Protein AF-A0A8D8BP59-F1 (afdb_monomer_lite)

Foldseek 3Di:
DVVVVPDDPVLLVVQQDDDDDDPDDPAPDVVVAPPQVVCCVPCQSVVSSVVQVVCCVPPVDHDHDTDRHDDDPVPVDPDQDPVNVVVVVVVVVVVVVVVVVVVVVVVCVVPPDPCPVVPDPPPVPPDDDDDDDD

Radius of gyration: 36.33 Å; chains: 1; bounding box: 45×42×116 Å

Sequence (134 aa):
EQLVGTLSDKQREKLLQPKFDIQSKYIINDWLLPGIERYRQRYGDLANICLNYRTQLQYNLSVYSEIEYCTTNETLVRETDFWDIAFYAVLVMLFLLAVASSIYDGVLAKNGDHNHYRSLLESKCSNCTHSVWL

pLDDT: mean 78.7, std 16.48, range [36.5, 98.38]

Organism: Culex pipiens (NCBI:txid7175)

Secondary structure (DSSP, 8-s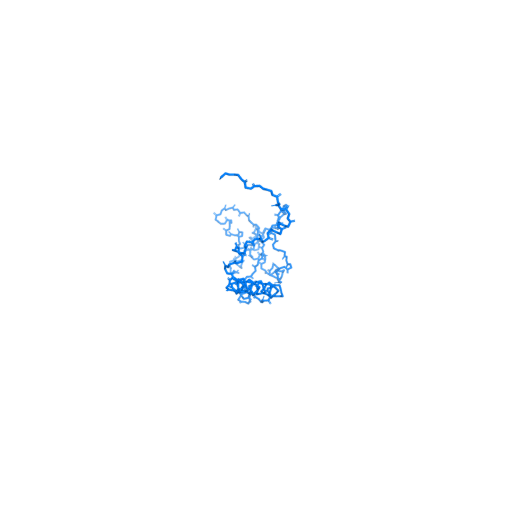tate):
-HHHHTS-HHHHHHH-PPPPP-S---PPPGGGSTTHHHHHHHHHHHHHHHHHHHHHHHHS------------TTTSSPPPPHHHHHHHHHHHHHHHHHHHHHHHHHHHHHHS-TTGGGS------TT-------

Structure (mmCIF, N/CA/C/O backbone):
data_AF-A0A8D8BP59-F1
#
_entry.id   AF-A0A8D8BP59-F1
#
loop_
_atom_site.group_PDB
_atom_site.id
_atom_site.type_symbol
_atom_site.label_atom_id
_atom_site.label_alt_id
_atom_site.label_comp_id
_atom_site.label_asym_id
_atom_site.label_entity_id
_atom_site.label_seq_id
_atom_site.pdbx_PDB_ins_code
_atom_site.Cartn_x
_atom_site.Cartn_y
_atom_site.Cartn_z
_atom_site.occupancy
_atom_site.B_iso_or_equiv
_atom_site.auth_seq_id
_atom_site.auth_comp_id
_atom_site.auth_asym_id
_atom_site.auth_atom_id
_atom_site.pdbx_PDB_model_num
ATOM 1 N N . GLU A 1 1 ? -3.048 -0.577 22.268 1.00 64.06 1 GLU A N 1
ATOM 2 C CA . GLU A 1 1 ? -3.235 -1.673 23.247 1.00 64.06 1 GLU A CA 1
ATOM 3 C C . GLU A 1 1 ? -3.630 -1.178 24.634 1.00 64.06 1 GLU A C 1
ATOM 5 O O . GLU A 1 1 ? -4.649 -1.642 25.125 1.00 64.06 1 GLU A O 1
ATOM 10 N N . GLN A 1 2 ? -2.933 -0.192 25.221 1.00 77.50 2 GLN A N 1
ATOM 11 C CA . GLN A 1 2 ? -3.260 0.347 26.559 1.00 77.50 2 GLN A CA 1
ATOM 12 C C . GLN A 1 2 ? -4.745 0.698 26.758 1.00 77.50 2 GLN A C 1
ATOM 14 O O . GLN A 1 2 ? -5.329 0.267 27.741 1.00 77.50 2 GLN A O 1
ATOM 19 N N . LEU A 1 3 ? -5.379 1.390 25.803 1.00 81.75 3 LEU A N 1
ATOM 20 C CA . LEU A 1 3 ? -6.802 1.747 25.893 1.00 81.75 3 LEU A CA 1
ATOM 21 C C . LEU A 1 3 ? -7.732 0.526 25.969 1.00 81.75 3 LEU A C 1
ATOM 23 O O . LEU A 1 3 ? -8.688 0.525 26.731 1.00 81.75 3 LEU A O 1
ATOM 27 N N . VAL A 1 4 ? -7.473 -0.516 25.175 1.00 82.25 4 VAL A N 1
ATOM 28 C CA . VAL A 1 4 ? -8.335 -1.710 25.165 1.00 82.25 4 VAL A CA 1
ATOM 29 C C . VAL A 1 4 ? -8.132 -2.531 26.437 1.00 82.25 4 VAL A C 1
ATOM 31 O O . VAL A 1 4 ? -9.086 -3.118 26.934 1.00 82.25 4 VAL A O 1
ATOM 34 N N . GLY A 1 5 ? -6.919 -2.517 26.999 1.00 83.12 5 GLY A N 1
ATOM 35 C CA . GLY A 1 5 ? -6.610 -3.171 28.270 1.00 83.12 5 GLY A CA 1
ATOM 36 C C . GLY A 1 5 ? -7.281 -2.535 29.492 1.00 83.12 5 GLY A C 1
ATOM 37 O O . GLY A 1 5 ? -7.412 -3.201 30.511 1.00 83.12 5 GLY A O 1
ATOM 38 N N . THR A 1 6 ? -7.729 -1.277 29.407 1.00 89.00 6 THR A N 1
ATOM 39 C CA . THR A 1 6 ? -8.447 -0.599 30.502 1.00 89.00 6 THR A CA 1
ATOM 40 C C . THR A 1 6 ? -9.966 -0.775 30.444 1.00 89.00 6 THR A C 1
ATOM 42 O O . THR A 1 6 ? -10.660 -0.349 31.364 1.00 89.00 6 THR A O 1
ATOM 45 N N . LEU A 1 7 ? -10.505 -1.358 29.368 1.00 89.12 7 LEU A N 1
ATOM 46 C CA . LEU A 1 7 ? -11.945 -1.561 29.194 1.00 89.12 7 LEU A CA 1
ATOM 47 C C . LEU A 1 7 ? -12.405 -2.847 29.890 1.00 89.12 7 LEU A C 1
ATOM 49 O O . LEU A 1 7 ? -11.743 -3.878 29.803 1.00 89.12 7 LEU A O 1
ATOM 53 N N . SER A 1 8 ? -13.584 -2.806 30.517 1.00 89.38 8 SER A N 1
ATOM 54 C CA . SER A 1 8 ? -14.252 -4.012 31.028 1.00 89.38 8 SER A CA 1
ATOM 55 C C . SER A 1 8 ? -14.678 -4.929 29.877 1.00 89.38 8 SER A C 1
ATOM 57 O O . SER A 1 8 ? -15.042 -4.441 28.806 1.00 89.38 8 SER A O 1
ATOM 59 N N . ASP A 1 9 ? -14.736 -6.242 30.108 1.00 88.94 9 ASP A N 1
ATOM 60 C CA . ASP A 1 9 ? -15.182 -7.220 29.105 1.00 88.94 9 ASP A CA 1
ATOM 61 C C . ASP A 1 9 ? -16.544 -6.867 28.490 1.00 88.94 9 ASP A C 1
ATOM 63 O O . ASP A 1 9 ? -16.693 -6.886 27.271 1.00 88.94 9 ASP A O 1
ATOM 67 N N . LYS A 1 10 ? -17.498 -6.380 29.297 1.00 89.06 10 LYS A N 1
ATOM 68 C CA . LYS A 1 10 ? -18.806 -5.915 28.797 1.00 89.06 10 LYS A CA 1
ATOM 69 C C . LYS A 1 10 ? -18.697 -4.740 27.826 1.00 89.06 10 LYS A C 1
ATOM 71 O O . LYS A 1 10 ? -19.489 -4.615 26.895 1.00 89.06 10 LYS A O 1
ATOM 76 N N . GLN A 1 11 ? -17.746 -3.837 28.058 1.00 88.75 11 GLN A N 1
ATOM 77 C CA . GLN A 1 11 ? -17.512 -2.715 27.150 1.00 88.75 11 GLN A CA 1
ATOM 78 C C . GLN A 1 11 ? -16.862 -3.199 25.858 1.00 88.75 11 GLN A C 1
ATOM 80 O O . GLN A 1 11 ? -17.237 -2.734 24.787 1.00 88.75 11 GLN A O 1
ATOM 85 N N . ARG A 1 12 ? -15.929 -4.152 25.953 1.00 88.44 12 ARG A N 1
ATOM 86 C CA . ARG A 1 12 ? -15.256 -4.745 24.793 1.00 88.44 12 ARG A CA 1
ATOM 87 C C . ARG A 1 12 ? -16.251 -5.468 23.890 1.00 88.44 12 ARG A C 1
ATOM 89 O O . ARG A 1 12 ? -16.249 -5.208 22.695 1.00 88.44 12 ARG A O 1
ATOM 96 N N . GLU A 1 13 ? -17.152 -6.267 24.458 1.00 89.31 13 GLU A N 1
ATOM 97 C CA . GLU A 1 13 ? -18.225 -6.937 23.709 1.00 89.31 13 GLU A CA 1
ATOM 98 C C . GLU A 1 13 ? -19.163 -5.944 23.015 1.00 89.31 13 GLU A C 1
ATOM 100 O O . GLU A 1 13 ? -19.504 -6.128 21.853 1.00 89.31 13 GLU A O 1
ATOM 105 N N . LYS A 1 14 ? -19.543 -4.849 23.688 1.00 89.44 14 LYS A N 1
ATOM 106 C CA . LYS A 1 14 ? -20.396 -3.811 23.087 1.00 89.44 14 LYS A CA 1
ATOM 107 C C . LYS A 1 14 ? -19.702 -3.070 21.936 1.00 89.44 14 LYS A C 1
ATOM 109 O O . LYS A 1 14 ? -20.354 -2.631 20.988 1.00 89.44 14 LYS A O 1
ATOM 114 N N . LEU A 1 15 ? -18.392 -2.870 22.053 1.00 90.06 15 LEU A N 1
ATOM 115 C CA . LEU A 1 15 ? -17.583 -2.160 21.066 1.00 90.06 15 LEU A CA 1
ATOM 116 C C . LEU A 1 15 ? -17.176 -3.048 19.892 1.00 90.06 15 LEU A C 1
ATOM 118 O O . LEU A 1 15 ? -16.906 -2.516 18.821 1.00 90.06 15 LEU A O 1
ATOM 122 N N . LEU A 1 16 ? -17.148 -4.365 20.060 1.00 90.69 16 LEU A N 1
ATOM 123 C CA . LEU A 1 16 ? -16.851 -5.286 18.976 1.00 90.69 16 LEU A CA 1
ATOM 124 C C . LEU A 1 16 ? -18.042 -5.350 18.014 1.00 90.69 16 LEU A C 1
ATOM 126 O O . LEU A 1 16 ? -19.122 -5.812 18.375 1.00 90.69 16 LEU A O 1
ATOM 130 N N . GLN A 1 17 ? -17.852 -4.877 16.783 1.00 90.00 17 GLN A N 1
ATOM 131 C CA . GLN A 1 17 ? -18.880 -4.973 15.745 1.00 90.00 17 GLN A CA 1
ATOM 132 C C . GLN A 1 17 ? -18.599 -6.167 14.828 1.00 90.00 17 GLN A C 1
ATOM 134 O O . GLN A 1 17 ? -17.451 -6.332 14.400 1.00 90.00 17 GLN A O 1
ATOM 139 N N . PRO A 1 18 ? -19.609 -6.996 14.503 1.00 86.88 18 PRO A N 1
ATOM 140 C CA . PRO A 1 18 ? -19.444 -8.076 13.545 1.00 86.88 18 PRO A CA 1
ATOM 141 C C . PRO A 1 18 ? -19.284 -7.519 12.128 1.00 86.88 18 PRO A C 1
ATOM 143 O O . PRO A 1 18 ? -19.753 -6.427 11.800 1.00 86.88 18 PRO A O 1
ATOM 146 N N . LYS A 1 19 ? -18.644 -8.312 11.269 1.00 82.19 19 LYS A N 1
ATOM 147 C CA . LYS A 1 19 ? -18.570 -8.026 9.837 1.00 82.19 19 LYS A CA 1
ATOM 148 C C . LYS A 1 19 ? -19.980 -8.010 9.259 1.00 82.19 19 LYS A C 1
ATOM 150 O O . LYS A 1 19 ? -20.711 -8.988 9.404 1.00 82.19 19 LYS A O 1
ATOM 155 N N . PHE A 1 20 ? -20.348 -6.911 8.614 1.00 79.62 20 PHE A N 1
ATOM 156 C CA . PHE A 1 20 ? -21.616 -6.809 7.905 1.00 79.62 20 PHE A CA 1
ATOM 157 C C . PHE A 1 20 ? -21.426 -7.154 6.427 1.00 79.62 20 PHE A C 1
ATOM 159 O O . PHE A 1 20 ? -20.375 -6.880 5.842 1.00 79.62 20 PHE A O 1
ATOM 166 N N . ASP A 1 21 ? -22.435 -7.797 5.845 1.00 75.50 21 ASP A N 1
ATOM 167 C CA . ASP A 1 21 ? -22.414 -8.183 4.440 1.00 75.50 21 ASP A CA 1
ATOM 168 C C . ASP A 1 21 ? -22.673 -6.959 3.553 1.00 75.50 21 ASP A C 1
ATOM 170 O O . ASP A 1 21 ? -23.595 -6.177 3.799 1.00 75.50 21 ASP A O 1
ATOM 174 N N . ILE A 1 22 ? -21.836 -6.775 2.535 1.00 75.31 22 ILE A N 1
ATOM 175 C CA . ILE A 1 22 ? -21.921 -5.658 1.594 1.00 75.31 22 ILE A CA 1
ATOM 176 C C . ILE A 1 22 ? -21.966 -6.185 0.171 1.00 75.31 22 ILE A C 1
ATOM 178 O O . ILE A 1 22 ? -21.135 -6.991 -0.235 1.00 75.31 22 ILE A O 1
ATOM 182 N N . GLN A 1 23 ? -22.914 -5.659 -0.607 1.00 72.25 23 GLN A N 1
ATOM 183 C CA . GLN A 1 23 ? -23.174 -6.090 -1.984 1.00 72.25 23 GLN A CA 1
ATOM 184 C C . GLN A 1 23 ? -21.988 -5.859 -2.931 1.00 72.25 23 GLN A C 1
ATOM 186 O O . GLN A 1 23 ? -21.863 -6.544 -3.942 1.00 72.25 23 GLN A O 1
ATOM 191 N N . SER A 1 24 ? -21.107 -4.908 -2.614 1.00 61.78 24 SER A N 1
ATOM 192 C CA . SER A 1 24 ? -19.899 -4.634 -3.387 1.00 61.78 24 SER A CA 1
ATOM 193 C C . SER A 1 24 ? -18.745 -4.314 -2.452 1.00 61.78 24 SER A C 1
ATOM 195 O O . SER A 1 24 ? -18.801 -3.329 -1.711 1.00 61.78 24 SER A O 1
ATOM 197 N N . LYS A 1 25 ? -17.682 -5.114 -2.508 1.00 64.94 25 LYS A N 1
ATOM 198 C CA . LYS A 1 25 ? -16.475 -4.884 -1.724 1.00 64.94 25 LYS A CA 1
ATOM 199 C C . LYS A 1 25 ? -15.307 -4.606 -2.665 1.00 64.94 25 LYS A C 1
ATOM 201 O O . LYS A 1 25 ? -14.942 -5.462 -3.464 1.00 64.94 25 LYS A O 1
ATOM 206 N N . TYR A 1 26 ? -14.706 -3.424 -2.548 1.00 61.97 26 TYR A N 1
ATOM 207 C CA . TYR A 1 26 ? -13.393 -3.136 -3.131 1.00 61.97 26 TYR A CA 1
ATOM 208 C C . TYR A 1 26 ? -12.321 -3.761 -2.228 1.00 61.97 26 TYR A C 1
ATOM 210 O O . TYR A 1 26 ? -11.595 -3.051 -1.545 1.00 61.97 26 TYR A O 1
ATOM 218 N N . ILE A 1 27 ? -12.267 -5.096 -2.143 1.00 62.34 27 ILE A N 1
ATOM 219 C CA . ILE A 1 27 ? -11.157 -5.757 -1.443 1.00 62.34 27 ILE A CA 1
ATOM 220 C C . ILE A 1 27 ? -10.003 -5.865 -2.417 1.00 62.34 27 ILE A C 1
ATOM 222 O O . ILE A 1 27 ? -10.141 -6.445 -3.496 1.00 62.34 27 ILE A O 1
ATOM 226 N N . ILE A 1 28 ? -8.842 -5.391 -1.996 1.00 69.38 28 ILE A N 1
ATOM 227 C CA . ILE A 1 28 ? -7.589 -5.882 -2.547 1.00 69.38 28 ILE A CA 1
ATOM 228 C C . ILE A 1 28 ? -7.529 -7.378 -2.224 1.00 69.38 28 ILE A C 1
ATOM 230 O O . ILE A 1 28 ? -7.606 -7.759 -1.059 1.00 69.38 28 ILE A O 1
ATOM 234 N N . ASN A 1 29 ? -7.457 -8.230 -3.246 1.00 68.00 29 ASN A N 1
ATOM 235 C CA . ASN A 1 29 ? -7.470 -9.673 -3.033 1.00 68.00 29 ASN A CA 1
ATOM 236 C C . ASN A 1 29 ? -6.383 -10.101 -2.033 1.00 68.00 29 ASN A C 1
ATOM 238 O O . ASN A 1 29 ? -5.236 -9.674 -2.150 1.00 68.00 29 ASN A O 1
ATOM 242 N N . ASP A 1 30 ? -6.725 -11.014 -1.121 1.00 72.69 30 ASP A N 1
ATOM 243 C CA . ASP A 1 30 ? -5.814 -11.478 -0.065 1.00 72.69 30 ASP A CA 1
ATOM 244 C C . ASP A 1 30 ? -4.522 -12.107 -0.620 1.00 72.69 30 ASP A C 1
ATOM 246 O O . ASP A 1 30 ? -3.484 -12.058 0.034 1.00 72.69 30 ASP A O 1
ATOM 250 N N . TRP A 1 31 ? -4.545 -12.640 -1.851 1.00 68.62 31 TRP A N 1
ATOM 251 C CA . TRP A 1 31 ? -3.340 -13.147 -2.522 1.00 68.62 31 TRP A CA 1
ATOM 252 C C . TRP A 1 31 ? -2.292 -12.055 -2.783 1.00 68.62 31 TRP A C 1
ATOM 254 O O . TRP A 1 31 ? -1.104 -12.357 -2.830 1.00 68.62 31 TRP A O 1
ATOM 264 N N . LEU A 1 32 ? -2.719 -10.797 -2.929 1.00 72.12 32 LEU A N 1
ATOM 265 C CA . LEU A 1 32 ? -1.839 -9.644 -3.126 1.00 72.12 32 LEU A CA 1
ATOM 266 C C . LEU A 1 32 ? -1.270 -9.120 -1.794 1.00 72.12 32 LEU A C 1
ATOM 268 O O . LEU A 1 32 ? -0.369 -8.286 -1.788 1.00 72.12 32 LEU A O 1
ATOM 272 N N . LEU A 1 33 ? -1.789 -9.603 -0.661 1.00 75.00 33 LEU A N 1
ATOM 273 C CA . LEU A 1 33 ? -1.473 -9.126 0.683 1.00 75.00 33 LEU A CA 1
ATOM 274 C C . LEU A 1 33 ? -0.873 -10.273 1.518 1.00 75.00 33 LEU A C 1
ATOM 276 O O . LEU A 1 33 ? -1.557 -10.878 2.353 1.00 75.00 33 LEU A O 1
ATOM 280 N N . PRO A 1 34 ? 0.412 -10.611 1.311 1.00 70.44 34 PRO A N 1
ATOM 281 C CA . PRO A 1 34 ? 1.034 -11.748 1.973 1.00 70.44 34 PRO A CA 1
ATOM 282 C C . PRO A 1 34 ? 0.988 -11.602 3.500 1.00 70.44 34 PRO A C 1
ATOM 284 O O . PRO A 1 34 ? 1.428 -10.610 4.074 1.00 70.44 34 PRO A O 1
ATOM 287 N N . GLY A 1 35 ? 0.447 -12.620 4.174 1.00 75.06 35 GLY A N 1
ATOM 288 C CA . GLY A 1 35 ? 0.390 -12.677 5.637 1.00 75.06 35 GLY A CA 1
ATOM 289 C C . GLY A 1 35 ? -0.730 -11.859 6.290 1.00 75.06 35 GLY A C 1
ATOM 290 O O . GLY A 1 35 ? -0.800 -11.847 7.521 1.00 75.06 35 GLY A O 1
ATOM 291 N N . ILE A 1 36 ? -1.632 -11.240 5.514 1.00 81.06 36 ILE A N 1
ATOM 292 C CA . ILE A 1 36 ? -2.716 -10.395 6.048 1.00 81.06 36 ILE A CA 1
ATOM 293 C C . ILE A 1 36 ? -3.622 -11.131 7.039 1.00 81.06 36 ILE A C 1
ATOM 295 O O . ILE A 1 36 ? -4.031 -10.562 8.048 1.00 81.06 36 ILE A O 1
ATOM 299 N N . GLU A 1 37 ? -3.858 -12.423 6.814 1.00 83.81 37 GLU A N 1
ATOM 300 C CA . GLU A 1 37 ? -4.715 -13.242 7.671 1.00 83.81 37 GLU A CA 1
ATOM 301 C C . GLU A 1 37 ? -4.180 -13.335 9.107 1.00 83.81 37 GLU A C 1
ATOM 303 O O . GLU A 1 37 ? -4.935 -13.218 10.072 1.00 83.81 37 GLU A O 1
ATOM 308 N N . ARG A 1 38 ? -2.854 -13.431 9.277 1.00 84.31 38 ARG A N 1
ATOM 309 C CA . ARG A 1 38 ? -2.236 -13.448 10.613 1.00 84.31 38 ARG A CA 1
ATOM 310 C C . ARG A 1 38 ? -2.442 -12.123 11.340 1.00 84.31 38 ARG A C 1
ATOM 312 O O . ARG A 1 38 ? -2.642 -12.111 12.553 1.00 84.31 38 ARG A O 1
ATOM 319 N N . TYR A 1 39 ? -2.396 -11.009 10.611 1.00 84.00 39 TYR A N 1
ATOM 320 C CA . TYR A 1 39 ? -2.633 -9.687 11.183 1.00 84.00 39 TYR A CA 1
ATOM 321 C C . TYR A 1 39 ? -4.103 -9.480 11.540 1.00 84.00 39 TYR A C 1
ATOM 323 O O . TYR A 1 39 ? -4.385 -8.981 12.628 1.00 84.00 39 TYR A O 1
ATOM 331 N N . ARG A 1 40 ? -5.036 -9.924 10.687 1.00 87.00 40 ARG A N 1
ATOM 332 C CA . ARG A 1 40 ? -6.477 -9.896 10.978 1.00 87.00 40 ARG A CA 1
ATOM 333 C C . ARG A 1 40 ? -6.807 -10.698 12.233 1.00 87.00 40 ARG A C 1
ATOM 335 O O . ARG A 1 40 ? -7.475 -10.172 13.114 1.00 87.00 40 ARG A O 1
ATOM 342 N N . GLN A 1 41 ? -6.264 -11.905 12.372 1.00 87.25 41 GLN A N 1
ATOM 343 C CA . GLN A 1 41 ? -6.480 -12.732 13.564 1.00 87.25 41 GLN A CA 1
ATOM 344 C C . GLN A 1 41 ? -5.871 -12.124 14.831 1.00 87.25 41 GLN A C 1
ATOM 346 O O . GLN A 1 41 ? -6.461 -12.204 15.904 1.00 87.25 41 GLN A O 1
ATOM 351 N N . ARG A 1 42 ? -4.688 -11.506 14.730 1.00 87.06 42 ARG A N 1
ATOM 352 C CA . ARG A 1 42 ? -3.973 -10.991 15.907 1.00 87.06 42 ARG A CA 1
ATOM 353 C C . ARG A 1 42 ? -4.449 -9.615 16.366 1.00 87.06 42 ARG A C 1
ATOM 355 O O . ARG A 1 42 ? -4.444 -9.341 17.562 1.00 87.06 42 ARG A O 1
ATOM 362 N N . TYR A 1 43 ? -4.818 -8.746 15.429 1.00 87.62 43 TYR A N 1
ATOM 363 C CA . TYR A 1 43 ? -5.093 -7.333 15.697 1.00 87.62 43 TYR A CA 1
ATOM 364 C C . TYR A 1 43 ? -6.480 -6.872 15.246 1.00 87.62 43 TYR A C 1
ATOM 366 O O . TYR A 1 43 ? -6.849 -5.742 15.558 1.00 87.62 43 TYR A O 1
ATOM 374 N N . GLY A 1 44 ? -7.257 -7.705 14.546 1.00 88.75 44 GLY A N 1
ATOM 375 C CA . GLY A 1 44 ? -8.569 -7.332 14.009 1.00 88.75 44 GLY A CA 1
ATOM 376 C C . GLY A 1 44 ? -9.530 -6.852 15.093 1.00 88.75 44 GLY A C 1
ATOM 377 O O . GLY A 1 44 ? -10.025 -5.729 15.016 1.00 88.75 44 GLY A O 1
ATOM 378 N N . ASP A 1 45 ? -9.706 -7.642 16.152 1.00 90.25 45 ASP A N 1
ATOM 379 C CA . ASP A 1 45 ? -10.597 -7.289 17.265 1.00 90.25 45 ASP A CA 1
ATOM 380 C C . ASP A 1 45 ? -10.116 -6.042 18.009 1.00 90.25 45 ASP A C 1
ATOM 382 O O . ASP A 1 45 ? -10.904 -5.166 18.367 1.00 90.25 45 ASP A O 1
ATOM 386 N N . LEU A 1 46 ? -8.800 -5.924 18.205 1.00 90.81 46 LEU A N 1
ATOM 387 C CA . LEU A 1 46 ? -8.192 -4.763 18.849 1.00 90.81 46 LEU A CA 1
ATOM 388 C C . LEU A 1 46 ? -8.465 -3.482 18.046 1.00 90.81 46 LEU A C 1
ATOM 390 O O . LEU A 1 46 ? -8.849 -2.461 18.623 1.00 90.81 46 LEU A O 1
ATOM 394 N N . ALA A 1 47 ? -8.247 -3.533 16.731 1.00 89.81 47 ALA A N 1
ATOM 395 C CA . ALA A 1 47 ? -8.464 -2.412 15.830 1.00 89.81 47 ALA A CA 1
ATOM 396 C C . ALA A 1 47 ? -9.947 -2.026 15.782 1.00 89.81 47 ALA A C 1
ATOM 398 O O . ALA A 1 47 ? -10.263 -0.846 15.931 1.00 89.81 47 ALA A O 1
ATOM 399 N N . ASN A 1 48 ? -10.835 -3.018 15.679 1.00 91.75 48 ASN A N 1
ATOM 400 C CA . ASN A 1 48 ? -12.285 -2.841 15.664 1.00 91.75 48 ASN A CA 1
ATOM 401 C C . ASN A 1 48 ? -12.783 -2.150 16.938 1.00 91.75 48 ASN A C 1
ATOM 403 O O . ASN A 1 48 ? -13.375 -1.075 16.857 1.00 91.75 48 ASN A O 1
ATOM 407 N N . ILE A 1 49 ? -12.422 -2.666 18.117 1.00 91.75 49 ILE A N 1
ATOM 408 C CA . ILE A 1 49 ? -12.795 -2.058 19.404 1.00 91.75 49 ILE A CA 1
ATOM 409 C C . ILE A 1 49 ? -12.266 -0.620 19.512 1.00 91.75 49 ILE A C 1
ATOM 411 O O . ILE A 1 49 ? -12.989 0.279 19.939 1.00 91.75 49 ILE A O 1
ATOM 415 N N . CYS A 1 50 ? -11.005 -0.386 19.140 1.00 91.06 50 CYS A N 1
ATOM 416 C CA . CYS A 1 50 ? -10.367 0.925 19.272 1.00 91.06 50 CYS A CA 1
ATOM 417 C C . CYS A 1 50 ? -11.004 1.979 18.356 1.00 91.06 50 CYS A C 1
ATOM 419 O O . CYS A 1 50 ? -11.295 3.095 18.797 1.00 91.06 50 CYS A O 1
ATOM 421 N N . LEU A 1 51 ? -11.221 1.627 17.086 1.00 91.56 51 LEU A N 1
ATOM 422 C CA . LEU A 1 51 ? -11.858 2.509 16.113 1.00 91.56 51 LEU A CA 1
ATOM 423 C C . LEU A 1 51 ? -13.298 2.788 16.522 1.00 91.56 51 LEU A C 1
ATOM 425 O O . LEU A 1 51 ? -13.686 3.951 16.614 1.00 91.56 51 LEU A O 1
ATOM 429 N N . ASN A 1 52 ? -14.046 1.747 16.884 1.00 93.44 52 ASN A N 1
ATOM 430 C CA . ASN A 1 52 ? -15.433 1.904 17.280 1.00 93.44 52 ASN A CA 1
ATOM 431 C C . ASN A 1 52 ? -15.586 2.751 18.556 1.00 93.44 52 ASN A C 1
ATOM 433 O O . ASN A 1 52 ? -16.466 3.604 18.627 1.00 93.44 52 ASN A O 1
ATOM 437 N N . TYR A 1 53 ? -14.680 2.613 19.531 1.00 92.56 53 TYR A N 1
ATOM 438 C CA . TYR A 1 53 ? -14.662 3.457 20.733 1.00 92.56 53 TYR A CA 1
ATOM 439 C C . TYR A 1 53 ? -14.498 4.943 20.396 1.00 92.56 53 TYR A C 1
ATOM 441 O O . TYR A 1 53 ? -15.230 5.788 20.911 1.00 92.56 53 TYR A O 1
ATOM 449 N N . ARG A 1 54 ? -13.556 5.275 19.504 1.00 91.12 54 ARG A N 1
ATOM 450 C CA . ARG A 1 54 ? -13.325 6.664 19.078 1.00 91.12 54 ARG A CA 1
ATOM 451 C C . ARG A 1 54 ? -14.517 7.225 18.312 1.00 91.12 54 ARG A C 1
ATOM 453 O O . ARG A 1 54 ? -14.927 8.354 18.571 1.00 91.12 54 ARG A O 1
ATOM 460 N N . THR A 1 55 ? -15.098 6.434 17.418 1.00 92.62 55 THR A N 1
ATOM 461 C CA . THR A 1 55 ? -16.252 6.853 16.622 1.00 92.62 55 THR A CA 1
ATOM 462 C C . THR A 1 55 ? -17.499 7.053 17.479 1.00 92.62 55 THR A C 1
ATOM 464 O O . THR A 1 55 ? -18.206 8.044 17.297 1.00 92.62 55 THR A O 1
ATOM 467 N N . GLN A 1 56 ? -17.736 6.185 18.466 1.00 93.12 56 GLN A N 1
ATOM 468 C CA . GLN A 1 56 ? -18.825 6.367 19.424 1.00 93.12 56 GLN A CA 1
ATOM 469 C C . GLN A 1 56 ? -18.633 7.634 20.261 1.00 93.12 56 GLN A C 1
ATOM 471 O O . GLN A 1 56 ? -19.585 8.388 20.438 1.00 93.12 56 GLN A O 1
ATOM 476 N N . LEU A 1 57 ? -17.411 7.913 20.727 1.00 92.00 57 LEU A N 1
ATOM 477 C CA . LEU A 1 57 ? -17.128 9.126 21.499 1.00 92.00 57 LEU A CA 1
ATOM 478 C C . LEU A 1 57 ? -17.350 10.417 20.704 1.00 92.00 57 LEU A C 1
ATOM 480 O O . LEU A 1 57 ? -17.842 11.393 21.263 1.00 92.00 57 LEU A O 1
ATOM 484 N N . GLN A 1 58 ? -16.957 10.445 19.430 1.00 94.81 58 GLN A N 1
ATOM 485 C CA . GLN A 1 58 ? -17.016 11.666 18.621 1.00 94.81 58 GLN A CA 1
ATOM 486 C C . GLN A 1 58 ? -18.367 11.873 17.936 1.00 94.81 58 GLN A C 1
ATOM 488 O O . GLN A 1 58 ? -18.818 13.009 17.808 1.00 94.81 58 GLN A O 1
ATOM 493 N N . TYR A 1 59 ? -19.003 10.791 17.487 1.00 94.06 59 TYR A N 1
ATOM 494 C CA . TYR A 1 59 ? -20.156 10.856 16.588 1.00 94.06 59 TYR A CA 1
ATOM 495 C C . TYR A 1 59 ? -21.358 10.041 17.075 1.00 94.06 59 TYR A C 1
ATO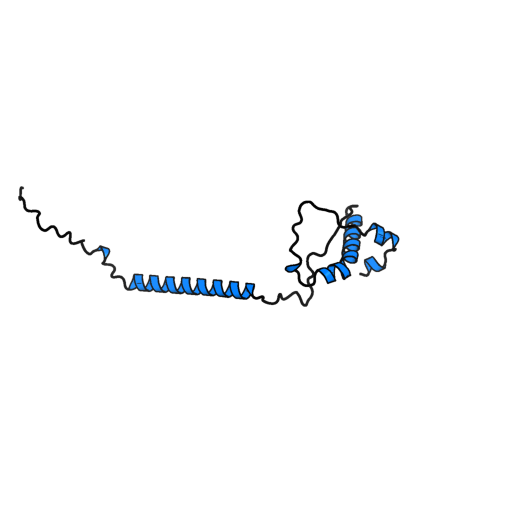M 497 O O . TYR A 1 59 ? -22.409 10.093 16.444 1.00 94.06 59 TYR A O 1
ATOM 505 N N . ASN A 1 60 ? -21.232 9.295 18.180 1.00 92.50 60 ASN A N 1
ATOM 506 C CA . ASN A 1 60 ? -22.262 8.380 18.686 1.00 92.50 60 ASN A CA 1
ATOM 507 C C . ASN A 1 60 ? -22.724 7.340 17.640 1.00 92.50 60 ASN A C 1
ATOM 509 O O . ASN A 1 60 ? -23.881 6.921 17.619 1.00 92.50 60 ASN A O 1
ATOM 513 N N . LEU A 1 61 ? -21.809 6.929 16.755 1.00 91.00 61 LEU A N 1
ATOM 514 C CA . LEU A 1 61 ? -22.036 5.932 15.707 1.00 91.00 61 LEU A CA 1
ATOM 515 C C . LEU A 1 61 ? -21.235 4.664 15.991 1.00 91.00 61 LEU A C 1
ATOM 517 O O . LEU A 1 61 ? -20.190 4.722 16.636 1.00 91.00 61 LEU A O 1
ATOM 521 N N . SER A 1 62 ? -21.716 3.533 15.469 1.00 89.31 62 SER A N 1
ATOM 522 C CA . SER A 1 62 ? -20.977 2.269 15.494 1.00 89.31 62 SER A CA 1
ATOM 523 C C . SER A 1 62 ? -20.434 1.934 14.110 1.00 89.31 62 SER A C 1
ATOM 525 O O . SER A 1 62 ? -21.136 2.102 13.115 1.00 89.31 62 SER A O 1
ATOM 527 N N . VAL A 1 63 ? -19.191 1.466 14.052 1.00 88.06 63 VAL A N 1
ATOM 528 C CA . VAL A 1 63 ? -18.491 1.116 12.814 1.00 88.06 63 VAL A CA 1
ATOM 529 C C . VAL A 1 63 ? -17.843 -0.252 12.931 1.00 88.06 63 VAL A C 1
ATOM 531 O O . VAL A 1 63 ? -17.351 -0.638 13.989 1.00 88.06 63 VAL A O 1
ATOM 534 N N . TYR A 1 64 ? -17.818 -0.966 11.813 1.00 87.12 64 TYR A N 1
ATOM 535 C CA . TYR A 1 64 ? -16.986 -2.145 11.635 1.00 87.12 64 TYR A CA 1
ATOM 536 C C . TYR A 1 64 ? -15.745 -1.754 10.836 1.00 87.12 64 TYR A C 1
ATOM 538 O O . TYR A 1 64 ? -15.833 -1.007 9.860 1.00 87.12 64 TYR A O 1
ATOM 546 N N . SER A 1 65 ? -14.594 -2.276 11.247 1.00 86.19 65 SER A N 1
ATOM 547 C CA . SER A 1 65 ? -13.321 -2.076 10.562 1.00 86.19 65 SER A CA 1
ATOM 548 C C . SER A 1 65 ? -12.605 -3.407 10.387 1.00 86.19 65 SER A C 1
ATOM 550 O O . SER A 1 65 ? -12.545 -4.207 11.323 1.00 86.19 65 SER A O 1
ATOM 552 N N . GLU A 1 66 ? -12.002 -3.604 9.221 1.00 84.12 66 GLU A N 1
ATOM 553 C CA . GLU A 1 66 ? -11.187 -4.769 8.882 1.00 84.12 66 GLU A CA 1
ATOM 554 C C . GLU A 1 66 ? -9.786 -4.294 8.483 1.00 84.12 66 GLU A C 1
ATOM 556 O O . GLU A 1 66 ? -9.624 -3.211 7.923 1.00 84.12 66 GLU A O 1
ATOM 561 N N . ILE A 1 67 ? -8.760 -5.085 8.793 1.00 83.69 67 ILE A N 1
ATOM 562 C CA . ILE A 1 67 ? -7.386 -4.755 8.408 1.00 83.69 67 ILE A CA 1
ATOM 563 C C . ILE A 1 67 ? -7.203 -5.101 6.925 1.00 83.69 67 ILE A C 1
ATOM 565 O O . ILE A 1 67 ? -7.308 -6.270 6.538 1.00 83.69 67 ILE A O 1
ATOM 569 N N . GLU A 1 68 ? -6.918 -4.083 6.112 1.00 78.44 68 GLU A N 1
ATOM 570 C CA . GLU A 1 68 ? -6.637 -4.227 4.678 1.00 78.44 68 GLU A CA 1
ATOM 571 C C . GLU A 1 68 ? -5.146 -4.395 4.396 1.00 78.44 68 GLU A C 1
ATOM 573 O O . GLU A 1 68 ? -4.759 -5.293 3.662 1.00 78.44 68 GLU A O 1
ATOM 578 N N . TYR A 1 69 ? -4.294 -3.584 5.019 1.00 73.31 69 TYR A N 1
ATOM 579 C CA . TYR A 1 69 ? -2.846 -3.729 4.927 1.00 73.31 69 TYR A CA 1
ATOM 580 C C . TYR A 1 69 ? -2.188 -3.276 6.231 1.00 73.31 69 TYR A C 1
ATOM 582 O O . TYR A 1 69 ? -2.673 -2.374 6.916 1.00 73.31 69 TYR A O 1
ATOM 590 N N . CYS A 1 70 ? -1.072 -3.909 6.586 1.00 71.56 70 CYS A N 1
ATOM 591 C CA . CYS A 1 70 ? -0.228 -3.475 7.692 1.00 71.56 70 CYS A CA 1
ATOM 592 C C . CYS A 1 70 ? 1.105 -2.996 7.134 1.00 71.56 70 CYS A C 1
ATOM 594 O O . CYS A 1 70 ? 1.757 -3.716 6.387 1.00 71.56 70 CYS A O 1
ATOM 596 N N . THR A 1 71 ? 1.523 -1.797 7.531 1.00 70.00 71 THR A N 1
ATOM 597 C CA . THR A 1 71 ? 2.877 -1.310 7.272 1.00 70.00 71 THR A CA 1
ATOM 598 C C . THR A 1 71 ? 3.717 -1.564 8.515 1.00 70.00 71 THR A C 1
ATOM 600 O O . THR A 1 71 ? 3.508 -0.927 9.549 1.00 70.00 71 THR A O 1
ATOM 603 N N . THR A 1 72 ? 4.648 -2.503 8.446 1.00 68.81 72 THR A N 1
ATOM 604 C CA . THR A 1 72 ? 5.708 -2.652 9.443 1.00 68.81 72 THR A CA 1
ATOM 605 C C . THR A 1 72 ? 7.002 -2.063 8.892 1.00 68.81 72 THR A C 1
ATOM 607 O O . THR A 1 72 ? 7.113 -1.789 7.696 1.00 68.81 72 THR A O 1
ATOM 610 N N . ASN A 1 73 ? 8.006 -1.882 9.753 1.00 67.06 73 ASN A N 1
ATOM 611 C CA . ASN A 1 73 ? 9.324 -1.428 9.304 1.00 67.06 73 ASN A CA 1
ATOM 612 C C . ASN A 1 73 ? 9.935 -2.361 8.241 1.00 67.06 73 ASN A C 1
ATOM 614 O O . ASN A 1 73 ? 10.691 -1.905 7.393 1.00 67.06 73 ASN A O 1
ATOM 618 N N . GLU A 1 74 ? 9.570 -3.643 8.267 1.00 62.59 74 GLU A N 1
ATOM 619 C CA . GLU A 1 74 ? 10.016 -4.661 7.312 1.00 62.59 74 GLU A CA 1
ATOM 620 C C . GLU A 1 74 ? 9.277 -4.567 5.970 1.00 62.59 74 GLU A C 1
ATOM 622 O O . GLU A 1 74 ? 9.856 -4.856 4.933 1.00 62.59 74 GLU A O 1
ATOM 627 N N . THR A 1 75 ? 8.019 -4.113 5.961 1.00 64.06 75 THR A N 1
ATOM 628 C CA . THR A 1 75 ? 7.222 -3.967 4.730 1.00 64.06 75 THR A CA 1
ATOM 629 C C . THR A 1 75 ? 7.283 -2.559 4.131 1.00 64.06 75 THR A C 1
ATOM 631 O O . THR A 1 75 ? 6.586 -2.286 3.157 1.00 64.06 75 THR A O 1
ATOM 634 N N . LEU A 1 76 ? 8.056 -1.636 4.720 1.00 65.31 76 LEU A N 1
ATOM 635 C CA . LEU A 1 76 ? 8.277 -0.294 4.159 1.00 65.31 76 LEU A CA 1
ATOM 636 C C . LEU A 1 76 ? 8.985 -0.363 2.803 1.00 65.31 76 LEU A C 1
ATOM 638 O O . LEU A 1 76 ? 8.733 0.465 1.930 1.00 65.31 76 LEU A O 1
ATOM 642 N N . VAL A 1 77 ? 9.858 -1.356 2.631 1.00 62.41 77 VAL A N 1
ATOM 643 C CA . VAL A 1 77 ? 10.542 -1.633 1.372 1.00 62.41 77 VAL A CA 1
ATOM 644 C C . VAL A 1 77 ? 9.894 -2.871 0.771 1.00 62.41 77 VAL A C 1
ATOM 646 O O . VAL A 1 77 ? 10.083 -3.983 1.255 1.00 62.41 77 VAL A O 1
ATOM 649 N N . ARG A 1 78 ? 9.079 -2.674 -0.266 1.00 68.06 78 ARG A N 1
ATOM 650 C CA . ARG A 1 78 ? 8.499 -3.785 -1.021 1.00 68.06 78 ARG A CA 1
ATOM 651 C C . ARG A 1 78 ? 9.610 -4.476 -1.812 1.00 68.06 78 ARG A C 1
ATOM 653 O O . ARG A 1 78 ? 10.258 -3.838 -2.639 1.00 68.06 78 ARG A O 1
ATOM 660 N N . GLU A 1 79 ? 9.806 -5.765 -1.555 1.00 75.31 79 GLU A N 1
ATOM 661 C CA . GLU A 1 79 ? 10.703 -6.627 -2.330 1.00 75.31 79 GLU A CA 1
ATOM 662 C C . GLU A 1 79 ? 10.302 -6.600 -3.815 1.00 75.31 79 GLU A C 1
ATOM 664 O O . GLU A 1 79 ? 9.115 -6.623 -4.148 1.00 75.31 79 GLU A O 1
ATOM 669 N N . THR A 1 80 ? 11.291 -6.517 -4.706 1.00 79.94 80 THR A N 1
ATOM 670 C CA . THR A 1 80 ? 11.055 -6.493 -6.157 1.00 79.94 80 THR A CA 1
ATOM 671 C C . THR A 1 80 ? 10.595 -7.871 -6.616 1.00 79.94 80 THR A C 1
ATOM 673 O O . THR A 1 80 ? 11.305 -8.856 -6.411 1.00 79.94 80 THR A O 1
ATOM 676 N N . ASP A 1 81 ? 9.421 -7.952 -7.236 1.00 85.12 81 ASP A N 1
ATOM 677 C CA . ASP A 1 81 ? 8.871 -9.213 -7.718 1.00 85.12 81 ASP A CA 1
ATOM 678 C C . ASP A 1 81 ? 9.190 -9.462 -9.205 1.00 85.12 81 ASP A C 1
ATOM 680 O O . ASP A 1 81 ? 9.775 -8.637 -9.913 1.00 85.12 81 ASP A O 1
ATOM 684 N N . PHE A 1 82 ? 8.839 -10.653 -9.696 1.00 89.19 82 PHE A N 1
ATOM 685 C CA . PHE A 1 82 ? 9.054 -11.019 -11.098 1.00 89.19 82 PHE A CA 1
ATOM 686 C C . PHE A 1 82 ? 8.335 -10.072 -12.073 1.00 89.19 82 PHE A C 1
ATOM 688 O O . PHE A 1 82 ? 8.860 -9.782 -13.150 1.00 89.19 82 PHE A O 1
ATOM 695 N N . TRP A 1 83 ? 7.145 -9.590 -11.708 1.00 91.44 83 TRP A N 1
ATOM 696 C CA . TRP A 1 83 ? 6.337 -8.724 -12.560 1.00 91.44 83 TRP A CA 1
ATOM 697 C C . TRP A 1 83 ? 6.938 -7.330 -12.676 1.00 91.44 83 TRP A C 1
ATOM 699 O O . TRP A 1 83 ? 6.948 -6.770 -13.772 1.00 91.44 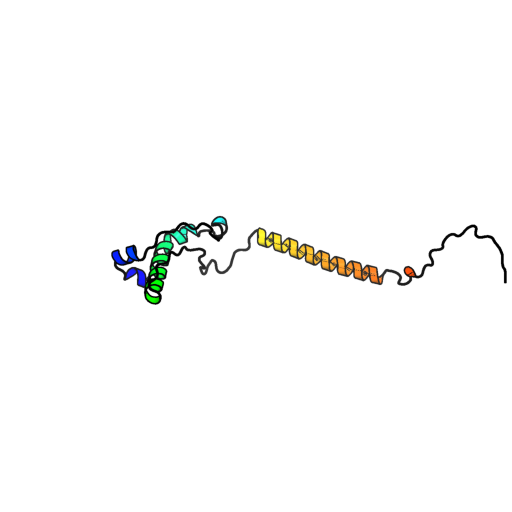83 TRP A O 1
ATOM 709 N N . ASP A 1 84 ? 7.514 -6.813 -11.593 1.00 89.12 84 ASP A N 1
ATOM 710 C CA . ASP A 1 84 ? 8.290 -5.580 -11.599 1.00 89.12 84 ASP A CA 1
ATOM 711 C C . ASP A 1 84 ? 9.456 -5.693 -12.588 1.00 89.12 84 ASP A C 1
ATOM 713 O O . ASP A 1 84 ? 9.631 -4.835 -13.454 1.00 89.12 84 ASP A O 1
ATOM 717 N N . ILE A 1 85 ? 10.225 -6.787 -12.519 1.00 95.00 85 ILE A N 1
ATOM 718 C CA . ILE A 1 85 ? 11.366 -7.021 -13.417 1.00 95.00 85 ILE A CA 1
ATOM 719 C C . ILE A 1 85 ? 10.902 -7.129 -14.874 1.00 95.00 85 ILE A C 1
ATOM 721 O O . ILE A 1 85 ? 11.498 -6.508 -15.756 1.00 95.00 85 ILE A O 1
ATOM 725 N N . ALA A 1 86 ? 9.835 -7.887 -15.138 1.00 96.69 86 ALA A N 1
ATOM 726 C CA . ALA A 1 86 ? 9.276 -8.037 -16.478 1.00 96.69 86 ALA A CA 1
ATOM 727 C C . ALA A 1 86 ? 8.813 -6.688 -17.052 1.00 96.69 86 ALA A C 1
ATOM 729 O O . ALA A 1 86 ? 9.105 -6.371 -18.207 1.00 96.69 86 ALA A O 1
ATOM 730 N N . PHE A 1 87 ? 8.149 -5.867 -16.238 1.00 96.31 87 PHE A N 1
ATOM 731 C CA . PHE A 1 87 ? 7.729 -4.524 -16.619 1.00 96.31 87 PHE A CA 1
ATOM 732 C C . PHE A 1 87 ? 8.927 -3.632 -16.967 1.00 96.31 87 PHE A C 1
ATOM 734 O O . PHE A 1 87 ? 8.947 -3.024 -18.041 1.00 96.31 87 PHE A O 1
ATOM 741 N N . TYR A 1 88 ? 9.960 -3.603 -16.117 1.00 96.94 88 TYR A N 1
ATOM 742 C CA . TYR A 1 88 ? 11.178 -2.840 -16.395 1.00 96.94 88 TYR A CA 1
ATOM 743 C C . TYR A 1 88 ? 11.884 -3.320 -17.665 1.00 96.94 88 TYR A C 1
ATOM 745 O O . TYR A 1 88 ? 12.345 -2.494 -18.452 1.00 96.94 88 TYR A O 1
ATOM 753 N N . ALA A 1 89 ? 11.931 -4.630 -17.910 1.00 97.88 89 ALA A N 1
ATOM 754 C CA . ALA A 1 89 ? 12.536 -5.188 -19.115 1.00 97.88 89 ALA A CA 1
ATOM 755 C C . ALA A 1 89 ? 11.818 -4.715 -20.391 1.00 97.88 89 ALA A C 1
ATOM 757 O O . ALA A 1 89 ? 12.473 -4.279 -21.340 1.00 97.88 89 ALA A O 1
ATOM 758 N N . VAL A 1 90 ? 10.480 -4.739 -20.401 1.00 98.19 90 VAL A N 1
ATOM 759 C CA . VAL A 1 90 ? 9.679 -4.233 -21.529 1.00 98.19 90 VAL A CA 1
ATOM 760 C C . VAL A 1 90 ? 9.894 -2.733 -21.720 1.00 98.19 90 VAL A C 1
ATOM 762 O O . VAL A 1 90 ? 10.100 -2.281 -22.845 1.00 98.19 90 VAL A O 1
ATOM 765 N N . LEU A 1 91 ? 9.905 -1.959 -20.634 1.00 98.06 91 LEU A N 1
ATOM 766 C CA . LEU A 1 91 ? 10.111 -0.511 -20.686 1.00 98.06 91 LEU A CA 1
ATOM 767 C C . LEU A 1 91 ? 11.479 -0.160 -21.283 1.00 98.06 91 LEU A C 1
ATOM 769 O O . LEU A 1 91 ? 11.564 0.674 -22.186 1.00 98.06 91 LEU A O 1
ATOM 773 N N . VAL A 1 92 ? 12.541 -0.832 -20.832 1.00 98.31 92 VAL A N 1
ATOM 774 C CA . VAL A 1 92 ? 13.898 -0.645 -21.362 1.00 98.31 92 VAL A CA 1
ATOM 775 C C . VAL A 1 92 ? 13.968 -1.041 -22.835 1.00 98.31 92 VAL A C 1
ATOM 777 O O . VAL A 1 92 ? 14.537 -0.296 -23.631 1.00 98.31 92 VAL A O 1
ATOM 780 N N . MET A 1 93 ? 13.360 -2.164 -23.229 1.00 98.31 93 MET A N 1
ATOM 781 C CA . MET A 1 93 ? 13.314 -2.579 -24.633 1.00 98.31 93 MET A CA 1
ATOM 782 C C . MET A 1 93 ? 12.655 -1.504 -25.507 1.00 98.31 93 MET A C 1
ATOM 784 O O . MET A 1 93 ? 13.227 -1.106 -26.522 1.00 98.31 93 MET A O 1
ATOM 788 N N . LEU A 1 94 ? 11.481 -1.006 -25.111 1.00 98.31 94 LEU A N 1
ATOM 789 C CA . LEU A 1 94 ? 10.759 0.025 -25.859 1.00 98.31 94 LEU A CA 1
ATOM 790 C C . LEU A 1 94 ? 11.557 1.327 -25.952 1.00 98.31 94 LEU A C 1
ATOM 792 O O . LEU A 1 94 ? 11.609 1.939 -27.017 1.00 98.31 94 LEU A O 1
ATOM 796 N N . PHE A 1 95 ? 12.217 1.727 -24.864 1.00 98.38 95 PHE A N 1
ATOM 797 C CA . PHE A 1 95 ? 13.074 2.907 -24.854 1.00 98.38 95 PHE A CA 1
ATOM 798 C C . PHE A 1 95 ? 14.244 2.768 -25.835 1.00 98.38 95 PHE A C 1
ATOM 800 O O . PHE A 1 95 ? 14.481 3.662 -26.646 1.00 98.38 95 PHE A O 1
ATOM 807 N N . LEU A 1 96 ? 14.940 1.627 -25.819 1.00 98.12 96 LEU A N 1
ATOM 808 C CA . LEU A 1 96 ? 16.041 1.358 -26.745 1.00 98.12 96 LEU A CA 1
ATOM 809 C C . LEU A 1 96 ? 15.572 1.339 -28.201 1.00 98.12 96 LEU A C 1
ATOM 811 O O . LEU A 1 96 ? 16.241 1.918 -29.054 1.00 98.12 96 LEU A O 1
ATOM 815 N N . LEU A 1 97 ? 14.419 0.729 -28.485 1.00 97.69 97 LEU A N 1
ATOM 816 C CA . LEU A 1 97 ? 13.832 0.726 -29.825 1.00 97.69 97 LEU A CA 1
ATOM 817 C C . LEU A 1 97 ? 13.479 2.141 -30.293 1.00 97.69 97 LEU A C 1
ATOM 819 O O . LEU A 1 97 ? 13.787 2.495 -31.427 1.00 97.69 97 LEU A O 1
ATOM 823 N N . ALA A 1 98 ? 12.896 2.972 -29.426 1.00 97.88 98 ALA A N 1
ATOM 824 C CA . ALA A 1 98 ? 12.555 4.353 -29.758 1.00 97.88 98 ALA A CA 1
ATOM 825 C C . ALA A 1 98 ? 13.802 5.205 -30.045 1.00 97.88 98 ALA A C 1
ATOM 827 O O . ALA A 1 98 ? 13.838 5.950 -31.028 1.00 97.88 98 ALA A O 1
ATOM 828 N N . VAL A 1 99 ? 14.848 5.063 -29.225 1.00 97.69 99 VAL A N 1
ATOM 829 C CA . VAL A 1 99 ? 16.134 5.744 -29.436 1.00 97.69 99 VAL A CA 1
ATOM 830 C C . VAL A 1 99 ? 16.790 5.264 -30.730 1.00 97.69 99 VAL A C 1
ATOM 832 O O . VAL A 1 99 ? 17.194 6.086 -31.551 1.00 97.69 99 VAL A O 1
ATOM 835 N N . ALA A 1 100 ? 16.855 3.949 -30.952 1.00 96.69 100 ALA A N 1
ATOM 836 C CA . ALA A 1 100 ? 17.438 3.373 -32.158 1.00 96.69 100 ALA A CA 1
ATOM 837 C C . ALA A 1 100 ? 16.684 3.808 -33.420 1.00 96.69 100 ALA A C 1
ATOM 839 O O . ALA A 1 100 ? 17.327 4.198 -34.391 1.00 96.69 100 ALA A O 1
ATOM 840 N N . SER A 1 101 ? 15.347 3.812 -33.392 1.00 96.31 101 SER A N 1
ATOM 841 C CA . SER A 1 101 ? 14.517 4.305 -34.497 1.00 96.31 101 SER A CA 1
ATOM 842 C C . SER A 1 101 ? 14.789 5.778 -34.772 1.00 96.31 101 SER A C 1
ATOM 844 O O . SER A 1 101 ? 15.027 6.148 -35.911 1.00 96.31 101 SER A O 1
ATOM 846 N N . SER A 1 102 ? 14.852 6.613 -33.732 1.00 95.44 102 SER A N 1
ATOM 847 C CA . SER A 1 102 ? 15.112 8.051 -33.889 1.00 95.44 102 SER A CA 1
ATOM 848 C C . SER A 1 102 ? 16.488 8.325 -34.507 1.00 95.44 102 SER A C 1
ATOM 850 O O . SER A 1 102 ? 16.635 9.209 -35.350 1.00 95.44 102 SER A O 1
ATOM 852 N N . ILE A 1 103 ? 17.507 7.551 -34.115 1.00 95.00 103 ILE A N 1
ATOM 853 C CA . ILE A 1 103 ? 18.844 7.628 -34.716 1.00 95.00 103 ILE A CA 1
ATOM 854 C C . ILE A 1 103 ? 18.801 7.132 -36.161 1.00 95.00 103 ILE A C 1
ATOM 856 O O . ILE A 1 103 ? 19.357 7.788 -37.037 1.00 95.00 103 ILE A O 1
ATOM 860 N N . TYR A 1 104 ? 18.154 5.993 -36.413 1.00 94.00 104 TYR A N 1
ATOM 861 C CA . TYR A 1 104 ? 18.044 5.407 -37.745 1.00 94.00 104 TYR A CA 1
ATOM 862 C C . TYR A 1 104 ? 17.351 6.362 -38.719 1.00 94.00 104 TYR A C 1
ATOM 864 O O . TYR A 1 104 ? 17.902 6.652 -39.780 1.00 94.00 104 TYR A O 1
ATOM 872 N N . ASP A 1 105 ? 16.214 6.929 -38.321 1.00 93.62 105 ASP A N 1
ATOM 873 C CA . ASP A 1 105 ? 15.467 7.913 -39.100 1.00 93.62 105 ASP A CA 1
ATOM 874 C C . ASP A 1 105 ? 16.295 9.184 -39.323 1.00 93.62 105 ASP A C 1
ATOM 876 O O . ASP A 1 105 ? 16.334 9.710 -40.433 1.00 93.62 105 ASP A O 1
ATOM 880 N N . GLY A 1 106 ? 17.031 9.647 -38.306 1.00 90.12 106 GLY A N 1
ATOM 881 C CA . GLY A 1 106 ? 17.939 10.790 -38.432 1.00 90.12 106 GLY A CA 1
ATOM 882 C C . GLY A 1 106 ? 19.109 10.538 -39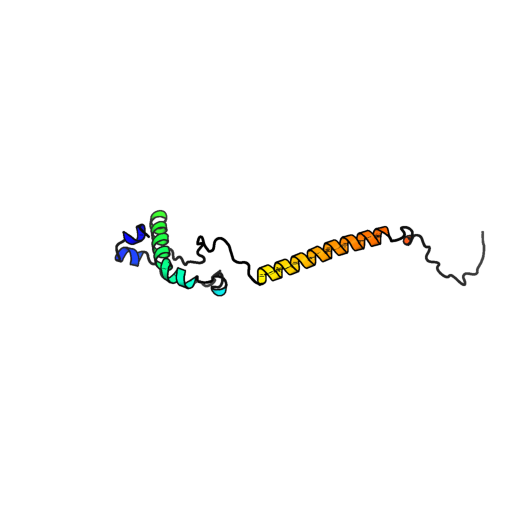.391 1.00 90.12 106 GLY A C 1
ATOM 883 O O . GLY A 1 106 ? 19.477 11.415 -40.175 1.00 90.12 106 GLY A O 1
ATOM 884 N N . VAL A 1 107 ? 19.685 9.335 -39.374 1.00 87.94 107 VAL A N 1
ATOM 885 C CA . VAL A 1 107 ? 20.7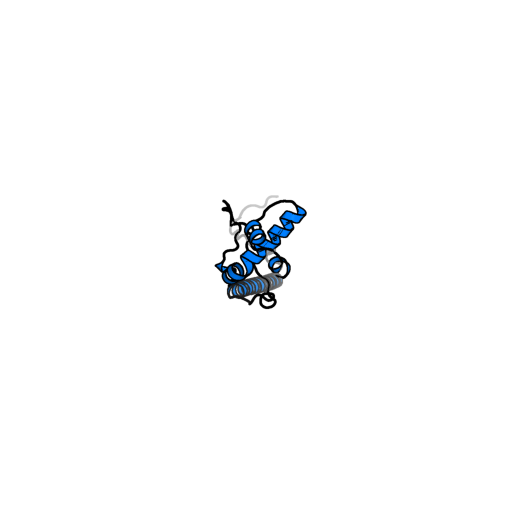47 8.922 -40.304 1.00 87.94 107 VAL A CA 1
ATOM 886 C C . VAL A 1 107 ? 20.197 8.793 -41.720 1.00 87.94 107 VAL A C 1
ATOM 888 O O . VAL A 1 107 ? 20.825 9.281 -42.658 1.00 87.94 107 VAL A O 1
ATOM 891 N N . LEU A 1 108 ? 19.021 8.188 -41.889 1.00 84.19 108 LEU A N 1
ATOM 892 C CA . LEU A 1 108 ? 18.365 8.064 -43.186 1.00 84.19 108 LEU A CA 1
ATOM 893 C C . LEU A 1 108 ? 18.006 9.439 -43.762 1.00 84.19 108 LEU A C 1
ATOM 895 O O . LEU A 1 108 ? 18.289 9.696 -44.927 1.00 84.19 108 LEU A O 1
ATOM 899 N N . ALA A 1 109 ? 17.473 10.349 -42.944 1.00 79.44 109 ALA A N 1
ATOM 900 C CA . ALA A 1 109 ? 17.173 11.722 -43.347 1.00 79.44 109 ALA A CA 1
ATOM 901 C C . ALA A 1 109 ? 18.427 12.505 -43.771 1.00 79.44 109 ALA A C 1
ATOM 903 O O . ALA A 1 109 ? 18.344 13.370 -44.639 1.00 79.44 109 ALA A O 1
ATOM 904 N N . LYS A 1 110 ? 19.589 12.198 -43.181 1.00 76.94 110 LYS A N 1
ATOM 905 C CA . LYS A 1 110 ? 20.877 12.815 -43.529 1.00 76.94 110 LYS A CA 1
ATOM 906 C C . LYS A 1 110 ? 21.534 12.190 -44.767 1.00 76.94 110 LYS A C 1
ATOM 908 O O . LYS A 1 110 ? 22.239 12.886 -45.491 1.00 76.94 110 LYS A O 1
ATOM 913 N N . ASN A 1 111 ? 21.336 10.891 -44.987 1.00 69.62 111 ASN A N 1
ATOM 914 C CA . ASN A 1 111 ? 21.922 10.143 -46.104 1.00 69.62 111 ASN A CA 1
ATOM 915 C C . ASN A 1 111 ? 21.031 10.129 -47.356 1.00 69.62 111 ASN A C 1
ATOM 917 O O . ASN A 1 111 ? 21.507 9.796 -48.440 1.00 69.62 111 ASN A O 1
ATOM 921 N N . GLY A 1 112 ? 19.747 10.462 -47.220 1.00 59.91 112 GLY A N 1
ATOM 922 C CA . GLY A 1 112 ? 18.846 10.677 -48.340 1.00 59.91 112 GLY A CA 1
ATOM 923 C C . GLY A 1 112 ? 19.244 11.943 -49.088 1.00 59.91 112 GLY A C 1
ATOM 924 O O . GLY A 1 112 ? 19.162 13.041 -48.545 1.00 59.91 112 GLY A O 1
ATOM 925 N N . ASP A 1 113 ? 19.672 11.789 -50.338 1.00 58.56 113 ASP A N 1
ATOM 926 C CA . ASP A 1 113 ? 19.879 12.904 -51.257 1.00 58.56 113 ASP A CA 1
ATOM 927 C C . ASP A 1 113 ? 18.622 13.795 -51.269 1.00 58.56 113 ASP A C 1
ATOM 929 O O . ASP A 1 113 ? 17.546 13.371 -51.701 1.00 58.56 113 ASP A O 1
ATOM 933 N N . HIS A 1 114 ? 18.746 15.043 -50.798 1.00 56.03 114 HIS A N 1
ATOM 934 C CA . HIS A 1 114 ? 17.666 16.041 -50.786 1.00 56.03 114 HIS A CA 1
ATOM 935 C C . HIS A 1 114 ? 17.155 16.404 -52.197 1.00 56.03 114 HIS A C 1
ATOM 937 O O . HIS A 1 114 ? 16.322 17.298 -52.340 1.00 56.03 114 HIS A O 1
ATOM 943 N N . ASN A 1 115 ? 17.638 15.729 -53.243 1.00 56.31 115 ASN A N 1
ATOM 944 C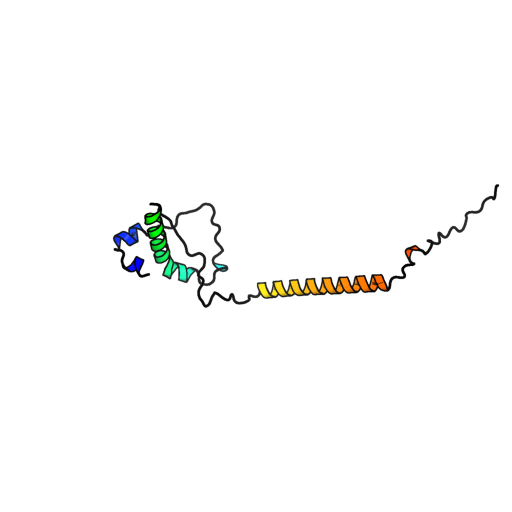 CA . ASN A 1 115 ? 17.222 15.890 -54.628 1.00 56.31 115 ASN A CA 1
ATOM 945 C C . ASN A 1 115 ? 16.379 14.722 -55.175 1.00 56.31 115 ASN A C 1
ATOM 947 O O . ASN A 1 115 ? 16.018 14.765 -56.350 1.00 56.31 115 ASN A O 1
ATOM 951 N N . HIS A 1 116 ? 15.992 13.714 -54.380 1.00 56.09 116 HIS A N 1
ATOM 952 C CA . HIS A 1 116 ? 15.186 12.596 -54.907 1.00 56.09 116 HIS A CA 1
ATOM 953 C C . HIS A 1 116 ? 13.776 13.020 -55.379 1.00 56.09 116 HIS A C 1
ATOM 955 O O . HIS A 1 116 ? 13.206 12.400 -56.267 1.00 56.09 116 HIS A O 1
ATOM 961 N N . TYR A 1 117 ? 13.198 14.102 -54.848 1.00 56.50 117 TYR A N 1
ATOM 962 C CA . TYR A 1 117 ? 11.948 14.694 -55.372 1.00 56.50 117 TYR A CA 1
ATOM 963 C C . TYR A 1 117 ? 12.176 15.608 -56.590 1.00 56.50 117 TYR A C 1
ATOM 965 O O . TYR A 1 117 ? 11.229 16.166 -57.141 1.00 56.50 117 TYR A O 1
ATOM 973 N N . ARG A 1 118 ? 13.435 15.783 -57.005 1.00 50.97 118 ARG A N 1
ATOM 974 C CA . ARG A 1 118 ? 13.847 16.602 -58.147 1.00 50.97 118 ARG A CA 1
ATOM 975 C C . ARG A 1 118 ? 14.199 15.771 -59.378 1.00 50.97 118 ARG A C 1
ATOM 977 O O . ARG A 1 118 ? 14.388 16.354 -60.445 1.00 50.97 118 ARG A O 1
ATOM 984 N N . SER A 1 119 ? 14.270 14.443 -59.264 1.00 55.31 119 SER A N 1
ATOM 985 C CA . SER A 1 119 ? 14.265 13.604 -60.453 1.00 55.31 119 SER A CA 1
ATOM 986 C C . SER A 1 119 ? 12.887 13.754 -61.089 1.00 55.31 119 SER A C 1
ATOM 988 O O . SER A 1 119 ? 11.871 13.316 -60.548 1.00 55.31 119 SER A O 1
ATOM 990 N N . LEU A 1 120 ? 12.840 14.450 -62.231 1.00 55.34 120 LEU A N 1
ATOM 991 C CA . LEU A 1 120 ? 11.694 14.330 -63.117 1.00 55.34 120 LEU A CA 1
ATOM 992 C C . LEU A 1 120 ? 11.478 12.829 -63.291 1.00 55.34 120 LEU A C 1
ATOM 994 O O . LEU A 1 120 ? 12.402 12.123 -63.698 1.00 55.34 120 LEU A O 1
ATOM 998 N N . LEU A 1 121 ? 10.281 12.346 -62.955 1.00 57.69 121 LEU A N 1
ATOM 999 C CA . LEU A 1 121 ? 9.813 11.075 -63.477 1.00 57.69 121 LEU A CA 1
ATOM 1000 C C . LEU A 1 121 ? 10.003 11.198 -64.988 1.00 57.69 121 LEU A C 1
ATOM 1002 O O . LEU A 1 121 ? 9.256 11.937 -65.630 1.00 57.69 121 LEU A O 1
ATOM 1006 N N . GLU A 1 122 ? 11.043 10.571 -65.543 1.00 52.00 122 GLU A N 1
ATOM 1007 C CA . GLU A 1 122 ? 11.174 10.401 -66.982 1.00 52.00 122 GLU A CA 1
ATOM 1008 C C . GLU A 1 122 ? 9.985 9.533 -67.387 1.00 52.00 122 GLU A C 1
ATOM 1010 O O . GLU A 1 122 ? 10.043 8.304 -67.444 1.00 52.00 122 GLU A O 1
ATOM 1015 N N . SER A 1 123 ? 8.847 10.190 -67.608 1.00 50.75 123 SER A N 1
ATOM 1016 C CA . SER A 1 123 ? 7.734 9.631 -68.333 1.00 50.75 123 SER A CA 1
ATOM 1017 C C . SER A 1 123 ? 8.316 9.280 -69.685 1.00 50.75 123 SER A C 1
ATOM 1019 O O . SER A 1 123 ? 8.628 10.158 -70.494 1.00 50.75 123 SER A O 1
ATOM 1021 N N . LYS A 1 124 ? 8.533 7.988 -69.892 1.00 52.28 124 LYS A N 1
ATOM 1022 C CA . LYS A 1 124 ? 9.011 7.418 -71.138 1.00 52.28 124 LYS A CA 1
ATOM 1023 C C . LYS A 1 124 ? 7.916 7.622 -72.188 1.00 52.28 124 LYS A C 1
ATOM 1025 O O . LYS A 1 124 ? 7.149 6.718 -72.490 1.00 52.28 124 LYS A O 1
ATOM 1030 N N . CYS A 1 125 ? 7.787 8.844 -72.699 1.00 54.34 125 CYS A N 1
ATOM 1031 C CA . CYS A 1 125 ? 6.856 9.183 -73.763 1.00 54.34 125 CYS A CA 1
ATOM 1032 C C . CYS A 1 125 ? 7.528 8.861 -75.101 1.00 54.34 125 CYS A C 1
ATOM 1034 O O . CYS A 1 125 ? 7.895 9.733 -75.885 1.00 54.34 125 CYS A O 1
ATOM 1036 N N . SER A 1 126 ? 7.756 7.569 -75.336 1.00 47.75 126 SER A N 1
ATOM 1037 C CA . SER A 1 126 ? 8.104 7.046 -76.651 1.00 47.75 126 SER A CA 1
ATOM 1038 C C . SER A 1 126 ? 6.815 6.948 -77.469 1.00 47.75 126 SER A C 1
ATOM 1040 O O . SER A 1 126 ? 6.164 5.907 -77.430 1.00 47.75 126 SER A O 1
ATOM 1042 N N . ASN A 1 127 ? 6.436 8.057 -78.120 1.00 48.66 127 ASN A N 1
ATOM 1043 C CA . ASN A 1 127 ? 5.452 8.206 -79.218 1.00 48.66 127 ASN A CA 1
ATOM 1044 C C . ASN A 1 127 ? 4.414 9.323 -79.008 1.00 48.66 127 ASN A C 1
ATOM 1046 O O . ASN A 1 127 ? 3.216 9.090 -79.143 1.00 48.66 127 ASN A O 1
ATOM 1050 N N . CYS A 1 128 ? 4.858 10.561 -78.792 1.00 44.56 128 CYS A N 1
ATOM 1051 C CA . CYS A 1 128 ? 4.021 11.727 -79.096 1.00 44.56 128 CYS A CA 1
ATOM 1052 C C . CYS A 1 128 ? 4.634 12.522 -80.252 1.00 44.56 128 CYS A C 1
ATOM 1054 O O . CYS A 1 128 ? 5.182 13.606 -80.087 1.00 44.56 128 CYS A O 1
ATOM 1056 N N . THR A 1 129 ? 4.549 11.952 -81.451 1.00 46.66 129 THR A N 1
ATOM 1057 C CA . THR A 1 129 ? 4.557 12.714 -82.701 1.00 46.66 129 THR A CA 1
ATOM 1058 C C . THR A 1 129 ? 3.204 13.404 -82.861 1.00 46.66 129 THR A C 1
ATOM 1060 O O . THR A 1 129 ? 2.216 12.697 -83.032 1.00 46.66 129 THR A O 1
ATOM 1063 N N . HIS A 1 130 ? 3.147 14.740 -82.846 1.00 37.25 130 HIS A N 1
ATOM 1064 C CA . HIS A 1 130 ? 2.603 15.536 -83.961 1.00 37.25 130 HIS A CA 1
ATOM 1065 C C . HIS A 1 130 ? 2.576 17.053 -83.681 1.00 37.25 130 HIS A C 1
ATOM 1067 O O . HIS A 1 130 ? 2.069 17.512 -82.664 1.00 37.25 130 HIS A O 1
ATOM 1073 N N . SER A 1 131 ? 3.055 17.785 -84.694 1.00 38.72 131 SER A N 1
ATOM 1074 C CA . SER A 1 131 ? 2.724 19.158 -85.118 1.00 38.72 131 SER A CA 1
ATOM 1075 C C . SER A 1 131 ? 2.983 20.352 -84.190 1.00 38.72 131 SER A C 1
ATOM 1077 O O . SER A 1 131 ? 2.189 20.694 -83.322 1.00 38.72 131 SER A O 1
ATOM 1079 N N . VAL A 1 132 ? 4.048 21.070 -84.559 1.00 41.50 132 VAL A N 1
ATOM 1080 C CA . VAL A 1 132 ? 4.231 22.525 -84.446 1.00 41.50 132 VAL A CA 1
ATOM 1081 C C . VAL A 1 132 ? 3.082 23.274 -85.137 1.00 41.50 132 VAL A C 1
ATOM 1083 O O . VAL A 1 132 ? 2.857 23.018 -86.314 1.00 41.50 132 VAL A O 1
ATOM 1086 N N . TRP A 1 133 ? 2.429 24.193 -84.417 1.00 38.31 133 TRP A N 1
ATOM 1087 C CA . TRP A 1 133 ? 1.727 25.432 -84.834 1.00 38.31 133 TRP A CA 1
ATOM 1088 C C . TRP A 1 133 ? 1.510 26.208 -83.513 1.00 38.31 133 TRP A C 1
ATOM 1090 O O . TRP A 1 133 ? 1.029 25.596 -82.564 1.00 38.31 133 TRP A O 1
ATOM 1100 N N . LEU A 1 134 ? 1.881 27.468 -83.276 1.00 36.50 134 LEU A N 1
ATOM 1101 C CA . LEU A 1 134 ? 2.198 28.671 -84.054 1.00 36.50 134 LEU A CA 1
ATOM 1102 C C . LEU A 1 134 ? 3.377 29.399 -83.383 1.00 36.50 134 LEU A C 1
ATOM 1104 O O . LEU A 1 134 ? 3.472 29.305 -82.138 1.00 36.50 134 LEU A O 1
#